Protein AF-A0A8I2FVB1-F1 (afdb_monomer)

pLDDT: mean 82.22, std 12.01, range [50.62, 97.25]

Sequence (62 aa):
STGSYLAVKYLGDIHIYEAAGLIDTEDGGLAILGTTYVTGLLGRICLFKLSKAELEAFVGLQ

Structure (mmCIF, N/CA/C/O backbone):
data_AF-A0A8I2FVB1-F1
#
_entry.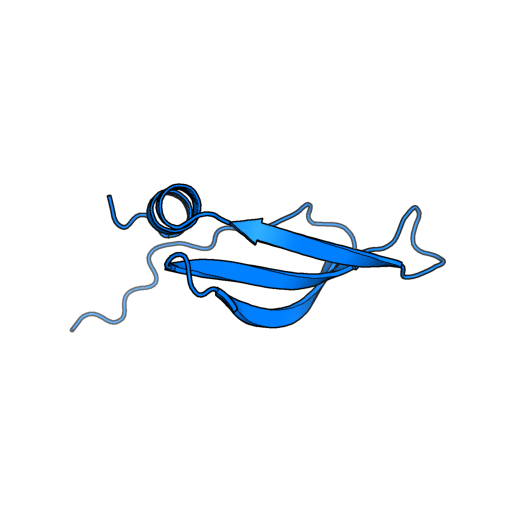id   AF-A0A8I2FVB1-F1
#
loop_
_atom_site.group_PDB
_atom_site.id
_atom_site.type_symbol
_atom_site.label_atom_id
_atom_site.label_alt_id
_atom_site.label_comp_id
_atom_site.label_asym_id
_atom_site.label_entity_id
_atom_site.label_seq_id
_atom_site.pdbx_PDB_ins_code
_atom_site.Cartn_x
_atom_site.Cartn_y
_atom_site.Cartn_z
_atom_site.occupancy
_atom_site.B_iso_or_equiv
_atom_site.auth_seq_id
_atom_site.auth_comp_id
_atom_site.auth_asym_id
_atom_site.auth_atom_id
_atom_site.pdbx_PDB_model_num
ATOM 1 N N . SER A 1 1 ? -29.023 2.833 -2.407 1.00 50.62 1 SER A N 1
ATOM 2 C CA . SER A 1 1 ? -28.469 2.146 -3.589 1.00 50.62 1 SER A CA 1
ATOM 3 C C . SER A 1 1 ? -28.283 3.150 -4.718 1.00 50.62 1 SER A C 1
ATOM 5 O O . SER A 1 1 ? -29.211 3.395 -5.471 1.00 50.62 1 SER A O 1
ATOM 7 N N . THR A 1 2 ? -27.107 3.770 -4.832 1.00 67.31 2 THR A N 1
ATOM 8 C CA . THR A 1 2 ? -26.763 4.569 -6.028 1.00 67.31 2 THR A CA 1
ATOM 9 C C . THR A 1 2 ? -25.512 4.067 -6.740 1.00 67.31 2 THR A C 1
ATOM 11 O O . THR A 1 2 ? -25.293 4.461 -7.878 1.00 67.31 2 THR A O 1
ATOM 14 N N . GLY A 1 3 ? -24.719 3.172 -6.128 1.00 75.12 3 GLY A N 1
ATOM 15 C CA . GLY A 1 3 ? -23.535 2.571 -6.765 1.00 75.12 3 GLY A CA 1
ATOM 16 C C . GLY A 1 3 ? -22.542 3.599 -7.317 1.00 75.12 3 GLY A C 1
ATOM 17 O O . GLY A 1 3 ? -21.723 3.266 -8.167 1.00 75.12 3 GL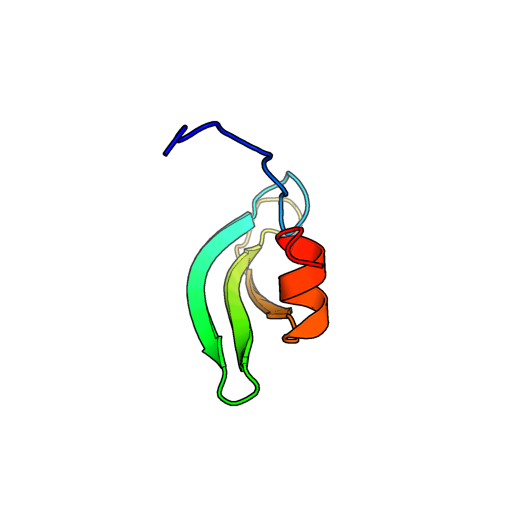Y A O 1
ATOM 18 N N . SER A 1 4 ? -22.657 4.859 -6.891 1.00 77.94 4 SER A N 1
ATOM 19 C CA . SER A 1 4 ? -21.920 5.966 -7.470 1.00 77.94 4 SER A CA 1
ATOM 20 C C . SER A 1 4 ? -20.476 5.875 -7.016 1.00 77.94 4 SER A C 1
ATOM 22 O O . SER A 1 4 ? -20.196 5.780 -5.823 1.00 77.94 4 SER A O 1
ATOM 24 N N . TYR A 1 5 ? -19.567 5.906 -7.983 1.00 74.00 5 TYR A N 1
ATOM 25 C CA . TYR A 1 5 ? -18.148 6.064 -7.724 1.00 74.00 5 TYR A CA 1
ATOM 26 C C . TYR A 1 5 ? -17.921 7.338 -6.898 1.00 74.00 5 TYR A C 1
ATOM 28 O O . TYR A 1 5 ? -18.311 8.423 -7.325 1.00 74.00 5 TYR A O 1
ATOM 36 N N . LEU A 1 6 ? -17.330 7.195 -5.710 1.00 76.25 6 LEU A N 1
ATOM 37 C CA . LEU A 1 6 ? -17.080 8.318 -4.804 1.00 76.25 6 LEU A CA 1
ATOM 38 C C . LEU A 1 6 ? -15.704 8.934 -5.065 1.00 76.25 6 LEU A C 1
ATOM 40 O O . LEU A 1 6 ? -15.597 10.134 -5.301 1.00 76.25 6 LEU A O 1
ATOM 44 N N . ALA A 1 7 ? -14.655 8.111 -5.033 1.00 70.62 7 ALA A N 1
ATOM 45 C CA . ALA A 1 7 ? -13.274 8.525 -5.251 1.00 70.62 7 ALA A CA 1
ATOM 46 C C . ALA A 1 7 ? -12.359 7.310 -5.477 1.00 70.62 7 ALA A C 1
ATOM 48 O O . ALA A 1 7 ? -12.705 6.183 -5.120 1.00 70.62 7 ALA A O 1
ATOM 49 N N . VAL A 1 8 ? -11.153 7.561 -5.994 1.00 73.75 8 VAL A N 1
ATOM 50 C CA . VAL A 1 8 ? -9.999 6.654 -5.909 1.00 73.75 8 VAL A CA 1
ATOM 51 C C . VAL A 1 8 ? -8.908 7.363 -5.127 1.00 73.75 8 VAL A C 1
ATOM 53 O O . VAL A 1 8 ? -8.576 8.512 -5.417 1.00 73.75 8 VAL A O 1
ATOM 56 N N . LYS A 1 9 ? -8.341 6.663 -4.146 1.00 73.06 9 LYS A N 1
ATOM 57 C CA . LYS A 1 9 ? -7.111 7.064 -3.469 1.00 73.06 9 LYS A CA 1
ATOM 58 C C . LYS A 1 9 ? -6.055 6.003 -3.730 1.00 73.06 9 LYS A C 1
ATOM 60 O O . LYS A 1 9 ? -6.326 4.813 -3.593 1.00 73.06 9 LYS A O 1
ATOM 65 N N . TYR A 1 10 ? -4.868 6.448 -4.112 1.00 74.81 10 TYR A N 1
ATOM 66 C CA . TYR A 1 10 ? -3.727 5.572 -4.331 1.00 74.81 10 TYR A CA 1
ATOM 67 C C . TYR A 1 10 ? -2.926 5.469 -3.039 1.00 74.81 10 TYR A C 1
ATOM 69 O O . TYR A 1 10 ? -2.665 6.475 -2.379 1.00 74.81 10 TYR A O 1
ATOM 77 N N . LEU A 1 11 ? -2.567 4.244 -2.672 1.00 74.69 11 LEU A N 1
ATOM 78 C CA . LEU A 1 11 ? -1.617 3.990 -1.603 1.00 74.69 11 LEU A CA 1
ATOM 79 C C . LEU A 1 11 ? -0.240 3.785 -2.242 1.00 74.69 11 LEU A C 1
ATOM 81 O O . LEU A 1 11 ? -0.029 2.786 -2.926 1.00 74.69 11 LEU A O 1
ATOM 85 N N . GLY A 1 12 ? 0.666 4.742 -2.038 1.00 68.69 12 GLY A N 1
ATOM 86 C CA . GLY A 1 12 ? 1.971 4.790 -2.708 1.00 68.69 12 GLY A CA 1
ATOM 87 C C . GLY A 1 12 ? 2.019 5.779 -3.881 1.00 68.69 12 GLY A C 1
ATOM 88 O O . GLY A 1 12 ? 1.027 6.434 -4.196 1.00 68.69 12 GLY A O 1
ATOM 89 N N . ASP A 1 13 ? 3.199 5.911 -4.493 1.00 62.56 13 ASP A N 1
ATOM 90 C CA . ASP A 1 13 ? 3.431 6.774 -5.660 1.00 62.56 13 ASP A CA 1
ATOM 91 C C . ASP A 1 13 ? 3.176 6.017 -6.979 1.00 62.56 13 ASP A C 1
ATOM 93 O O . ASP A 1 13 ? 3.302 4.796 -7.051 1.00 62.56 13 ASP A O 1
ATOM 97 N N . ILE A 1 14 ? 2.832 6.756 -8.034 1.00 56.97 14 ILE A N 1
ATOM 98 C CA . ILE A 1 14 ? 2.415 6.276 -9.368 1.00 56.97 14 ILE A CA 1
ATOM 99 C C . ILE A 1 14 ? 3.476 5.462 -10.130 1.00 56.97 14 ILE A C 1
ATOM 101 O O . ILE A 1 14 ? 3.182 4.917 -11.194 1.00 56.97 14 ILE A O 1
ATOM 105 N N . HIS A 1 15 ? 4.699 5.354 -9.610 1.00 58.69 15 HIS A N 1
ATOM 106 C CA . HIS A 1 15 ? 5.762 4.576 -10.233 1.00 58.69 15 HIS A CA 1
ATOM 107 C C . HIS A 1 15 ? 5.973 3.231 -9.535 1.00 58.69 15 HIS A C 1
ATOM 109 O O . HIS A 1 15 ? 6.570 3.134 -8.466 1.00 58.69 15 HIS A O 1
ATOM 115 N N . ILE A 1 16 ? 5.519 2.195 -1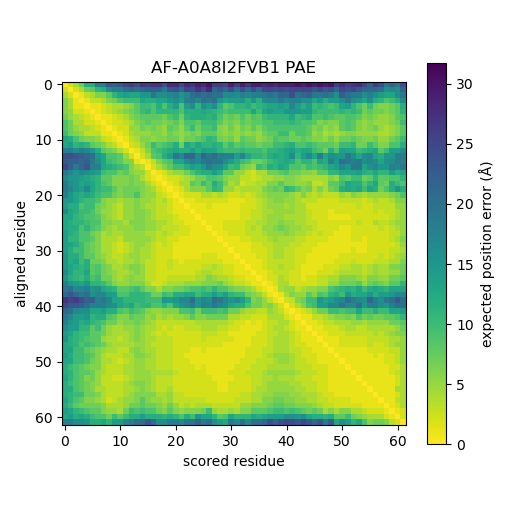0.248 1.00 66.88 16 ILE A N 1
ATOM 116 C CA . ILE A 1 16 ? 5.828 0.771 -10.087 1.00 66.88 16 ILE A CA 1
ATOM 117 C C . ILE A 1 16 ? 5.610 0.272 -8.650 1.00 66.88 16 ILE A C 1
ATOM 119 O O . ILE A 1 16 ? 6.532 -0.099 -7.921 1.00 66.88 16 ILE A O 1
ATOM 123 N N . TYR A 1 17 ? 4.344 0.278 -8.249 1.00 71.25 17 TYR A N 1
ATOM 124 C CA . TYR A 1 17 ? 3.860 -0.468 -7.100 1.00 71.25 17 TYR A CA 1
ATOM 125 C C . TYR A 1 17 ? 2.815 -1.477 -7.572 1.00 71.25 17 TYR A C 1
ATOM 127 O O . TYR A 1 17 ? 1.859 -1.115 -8.258 1.00 71.25 17 TYR A O 1
ATOM 135 N N . GLU A 1 18 ? 2.995 -2.736 -7.188 1.00 78.25 18 GLU A N 1
ATOM 136 C CA . GLU A 1 18 ? 2.043 -3.810 -7.458 1.00 78.25 18 GLU A CA 1
ATOM 137 C C . GLU A 1 18 ? 1.563 -4.397 -6.131 1.00 78.25 18 GLU A C 1
ATOM 139 O O . GLU A 1 18 ? 2.357 -4.956 -5.371 1.00 78.25 18 GLU A O 1
ATOM 144 N N . ALA A 1 19 ? 0.265 -4.277 -5.839 1.00 78.19 19 ALA A N 1
ATOM 145 C CA . ALA A 1 19 ? -0.335 -4.915 -4.671 1.00 78.19 19 ALA A CA 1
ATOM 146 C C . ALA A 1 19 ? -0.479 -6.426 -4.917 1.00 78.19 19 ALA A C 1
ATOM 148 O O . ALA A 1 19 ? -1.126 -6.846 -5.874 1.00 78.19 19 ALA A O 1
ATOM 149 N N . ALA A 1 20 ? 0.103 -7.237 -4.034 1.00 79.00 20 ALA A N 1
ATOM 150 C CA . ALA A 1 20 ? 0.080 -8.697 -4.098 1.00 79.00 20 ALA A CA 1
ATOM 151 C C . ALA A 1 20 ? -0.976 -9.314 -3.166 1.00 79.00 20 ALA A C 1
ATOM 153 O O . ALA A 1 20 ? -1.498 -10.389 -3.453 1.00 79.00 20 ALA A O 1
ATOM 154 N N . GLY A 1 21 ? -1.301 -8.651 -2.051 1.00 86.75 21 GLY A N 1
ATOM 155 C CA . GLY A 1 21 ? -2.286 -9.154 -1.096 1.00 86.75 21 GLY A CA 1
ATOM 156 C C . GLY A 1 21 ? -2.733 -8.105 -0.087 1.00 86.75 21 GLY A C 1
ATOM 157 O O . GLY A 1 21 ? -1.981 -7.194 0.254 1.00 86.75 21 GLY A O 1
ATOM 158 N N . LEU A 1 22 ? -3.970 -8.249 0.380 1.00 92.38 22 LEU A N 1
ATOM 159 C CA . LEU A 1 22 ? -4.577 -7.438 1.428 1.00 92.38 22 LEU A CA 1
ATOM 160 C C . LEU A 1 22 ? -5.070 -8.381 2.527 1.00 92.38 22 LEU A C 1
ATOM 162 O O . LEU A 1 22 ? -5.692 -9.398 2.219 1.00 92.38 22 LEU A O 1
ATOM 166 N N . ILE A 1 23 ? -4.785 -8.059 3.786 1.00 96.44 23 ILE A N 1
ATOM 167 C CA . ILE A 1 23 ? -5.229 -8.846 4.937 1.00 96.44 23 ILE A CA 1
ATOM 168 C C . ILE A 1 23 ? -5.650 -7.932 6.088 1.00 96.44 23 ILE A C 1
ATOM 170 O O . ILE A 1 23 ? -4.917 -7.011 6.463 1.00 96.44 23 ILE A O 1
ATOM 174 N N . ASP A 1 24 ? -6.826 -8.205 6.648 1.00 96.38 24 ASP A N 1
ATOM 175 C CA . ASP A 1 24 ? -7.280 -7.574 7.883 1.00 96.38 24 ASP A CA 1
ATOM 176 C C . ASP A 1 24 ? -6.397 -8.038 9.038 1.00 96.38 24 ASP A C 1
ATOM 178 O O . ASP A 1 24 ? -6.054 -9.215 9.166 1.00 96.38 24 ASP A O 1
ATOM 182 N N . THR A 1 25 ? -6.013 -7.109 9.894 1.00 96.62 25 THR A N 1
ATOM 183 C CA . THR A 1 25 ? -5.194 -7.411 11.066 1.00 96.62 25 THR A CA 1
ATOM 184 C C . THR A 1 25 ? -6.064 -7.501 12.313 1.00 96.62 25 THR A C 1
ATOM 186 O O . THR A 1 25 ? -7.123 -6.884 12.387 1.00 96.62 25 THR A O 1
ATOM 189 N N . GLU A 1 26 ? -5.618 -8.248 13.326 1.00 97.25 26 GLU A N 1
ATOM 190 C CA . GLU A 1 26 ? -6.393 -8.472 14.563 1.00 97.25 26 GLU A CA 1
ATOM 191 C C . GLU A 1 26 ? -6.753 -7.170 15.305 1.00 97.25 26 GLU A C 1
ATOM 193 O O . GLU A 1 26 ? -7.765 -7.106 15.998 1.00 97.25 26 GLU A O 1
ATOM 198 N N . ASP A 1 27 ? -5.957 -6.110 15.118 1.00 95.88 27 ASP A N 1
ATOM 199 C CA . ASP A 1 27 ? -6.204 -4.759 15.642 1.00 95.88 27 ASP A CA 1
ATOM 200 C C . ASP A 1 27 ? -7.245 -3.946 14.835 1.00 95.88 27 ASP A C 1
ATOM 202 O O . ASP A 1 27 ? -7.466 -2.765 15.112 1.00 95.88 27 ASP A O 1
ATOM 206 N N . GLY A 1 28 ? -7.887 -4.553 13.833 1.00 94.81 28 GLY A N 1
ATOM 207 C CA . GLY A 1 28 ? -8.917 -3.928 13.001 1.00 94.81 28 GLY A CA 1
ATOM 208 C C . GLY A 1 28 ? -8.387 -2.960 11.940 1.00 94.81 28 GLY A C 1
ATOM 209 O O . GLY A 1 28 ? -9.158 -2.161 11.412 1.00 94.81 28 GLY A O 1
ATOM 210 N N . GLY A 1 29 ? -7.084 -2.979 11.657 1.00 95.69 29 GLY A N 1
ATOM 211 C CA . GLY A 1 29 ? -6.497 -2.276 10.518 1.00 95.69 29 GLY A CA 1
ATOM 212 C C . GLY A 1 29 ? -6.323 -3.166 9.283 1.00 95.69 29 GLY A C 1
ATOM 213 O O . GLY A 1 29 ? -6.908 -4.240 9.178 1.00 95.69 29 GLY A O 1
ATOM 214 N N . LEU A 1 30 ? -5.467 -2.724 8.359 1.00 95.12 30 LEU A N 1
ATOM 215 C CA . LEU A 1 30 ? -5.222 -3.399 7.083 1.00 95.12 30 LEU A CA 1
ATOM 216 C C . LEU A 1 30 ? -3.722 -3.499 6.807 1.00 95.12 30 LEU A C 1
ATOM 218 O O . LEU A 1 30 ? -3.013 -2.492 6.854 1.00 95.12 30 LEU A O 1
ATOM 222 N N . ALA A 1 31 ? -3.236 -4.698 6.504 1.00 94.94 31 ALA A N 1
ATOM 223 C CA . ALA A 1 31 ? -1.891 -4.914 5.989 1.00 94.94 31 ALA A CA 1
ATOM 224 C C . ALA A 1 31 ? -1.944 -5.199 4.485 1.00 94.94 31 ALA A C 1
ATOM 226 O O . ALA A 1 31 ? -2.804 -5.936 4.002 1.00 94.94 31 ALA A O 1
ATOM 227 N N . ILE A 1 32 ? -1.022 -4.595 3.740 1.00 92.19 32 ILE A N 1
ATOM 228 C CA . ILE A 1 32 ? -0.979 -4.652 2.283 1.00 92.19 32 ILE A CA 1
ATOM 229 C C . ILE A 1 32 ? 0.431 -5.052 1.871 1.00 92.19 32 ILE A C 1
ATOM 231 O O . ILE A 1 32 ? 1.391 -4.313 2.095 1.00 92.19 32 ILE A O 1
ATOM 235 N N . LEU A 1 33 ? 0.541 -6.238 1.282 1.00 92.69 33 LEU A N 1
ATOM 236 C CA . LEU A 1 33 ? 1.771 -6.752 0.701 1.00 92.69 33 LEU A CA 1
ATOM 237 C C . LEU A 1 33 ? 1.858 -6.296 -0.751 1.00 92.69 33 LEU A C 1
ATOM 239 O O . LEU A 1 33 ? 0.881 -6.403 -1.494 1.00 92.69 33 LEU A O 1
ATOM 243 N N . GLY A 1 34 ? 3.038 -5.871 -1.181 1.00 89.69 34 GLY A N 1
ATOM 244 C CA . GLY A 1 34 ? 3.270 -5.564 -2.581 1.00 89.69 34 GLY A CA 1
ATOM 245 C C . GLY A 1 34 ? 4.728 -5.639 -2.990 1.00 89.69 34 GLY A C 1
ATOM 246 O O . GLY A 1 34 ? 5.617 -5.946 -2.191 1.00 89.69 34 GLY A O 1
ATOM 247 N N . THR A 1 35 ? 4.963 -5.310 -4.250 1.00 88.19 35 THR A N 1
ATOM 248 C CA . THR A 1 35 ? 6.294 -5.170 -4.836 1.00 88.19 35 THR A CA 1
ATOM 249 C C . THR A 1 35 ? 6.507 -3.713 -5.219 1.00 88.19 35 THR A C 1
ATOM 251 O O . THR A 1 35 ? 5.656 -3.105 -5.862 1.00 88.19 35 THR A O 1
ATOM 254 N N . THR A 1 36 ? 7.644 -3.15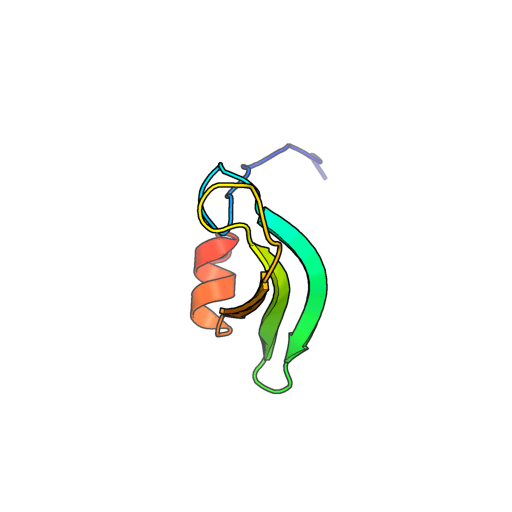0 -4.824 1.00 86.56 36 THR A N 1
ATOM 255 C CA . THR A 1 36 ? 8.095 -1.813 -5.225 1.00 86.56 36 THR A CA 1
ATOM 256 C C . THR A 1 36 ? 9.377 -1.915 -6.040 1.00 86.56 36 THR A C 1
ATOM 258 O O . THR A 1 36 ? 10.137 -2.872 -5.885 1.00 86.56 36 THR A O 1
ATOM 261 N N . TYR A 1 37 ? 9.652 -0.933 -6.893 1.00 82.69 37 TYR A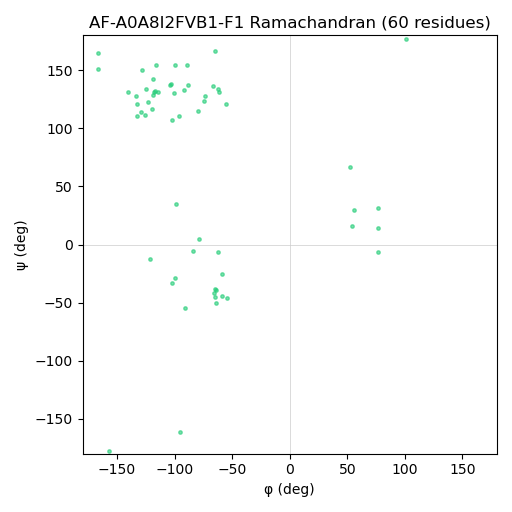 N 1
ATOM 262 C CA . TYR A 1 37 ? 10.833 -0.942 -7.748 1.00 82.69 37 TYR A CA 1
ATOM 263 C C . TYR A 1 37 ? 11.627 0.339 -7.536 1.00 82.69 37 TYR A C 1
ATOM 265 O O . TYR A 1 37 ? 11.230 1.428 -7.944 1.00 82.69 37 TYR A O 1
ATOM 273 N N . VAL A 1 38 ? 12.807 0.199 -6.941 1.00 73.50 38 VAL A N 1
ATOM 274 C CA . VAL A 1 38 ? 13.769 1.299 -6.858 1.00 73.50 38 VAL A CA 1
ATOM 275 C C . VAL A 1 38 ? 14.469 1.373 -8.214 1.00 73.50 38 VAL A C 1
ATOM 277 O O . VAL A 1 38 ? 15.116 0.411 -8.624 1.00 73.50 38 VAL A O 1
ATOM 280 N N . THR A 1 39 ? 14.258 2.474 -8.942 1.00 73.56 39 THR A N 1
ATOM 281 C CA . THR A 1 39 ? 14.804 2.722 -10.294 1.00 73.56 39 THR A CA 1
ATOM 282 C C . THR A 1 39 ? 14.473 1.641 -11.341 1.00 73.56 39 THR A C 1
ATOM 284 O O . THR A 1 39 ? 15.249 1.411 -12.264 1.00 73.56 39 THR A O 1
ATOM 287 N N . GLY A 1 40 ? 13.332 0.957 -11.200 1.00 65.69 40 GLY A N 1
ATOM 288 C CA . GLY A 1 40 ? 12.715 0.136 -12.253 1.00 65.69 40 GLY A CA 1
ATOM 289 C C . GLY A 1 40 ? 13.313 -1.245 -12.546 1.00 65.69 40 GLY A C 1
ATOM 290 O O . GLY A 1 40 ? 12.712 -1.985 -13.317 1.00 65.69 40 GLY A O 1
ATOM 291 N N . LEU A 1 41 ? 14.449 -1.629 -11.954 1.00 68.62 41 LEU A N 1
ATOM 292 C CA . LEU A 1 41 ? 15.162 -2.849 -12.374 1.00 68.62 41 LEU A CA 1
ATOM 293 C C . LEU A 1 41 ? 14.970 -4.067 -11.469 1.00 68.62 41 LEU A C 1
ATOM 295 O O . LEU A 1 41 ? 14.985 -5.189 -11.963 1.00 68.62 41 LEU A O 1
ATOM 299 N N . LEU A 1 42 ? 14.806 -3.875 -10.159 1.00 77.81 42 LEU A N 1
ATOM 300 C CA . LEU A 1 42 ? 14.705 -4.981 -9.206 1.00 77.81 42 LEU A CA 1
ATOM 301 C C . LEU A 1 42 ? 13.530 -4.753 -8.260 1.00 77.81 42 LEU A C 1
ATOM 303 O O . LEU A 1 42 ? 13.573 -3.858 -7.412 1.00 77.81 42 LEU A O 1
ATOM 307 N N . GLY A 1 43 ? 12.499 -5.586 -8.415 1.00 85.06 43 GLY A N 1
ATOM 308 C CA . GLY A 1 43 ? 11.358 -5.621 -7.510 1.00 85.06 43 GLY A CA 1
ATOM 309 C C . GLY A 1 43 ? 11.801 -6.002 -6.098 1.00 85.06 43 GLY A C 1
ATOM 310 O O . GLY A 1 43 ? 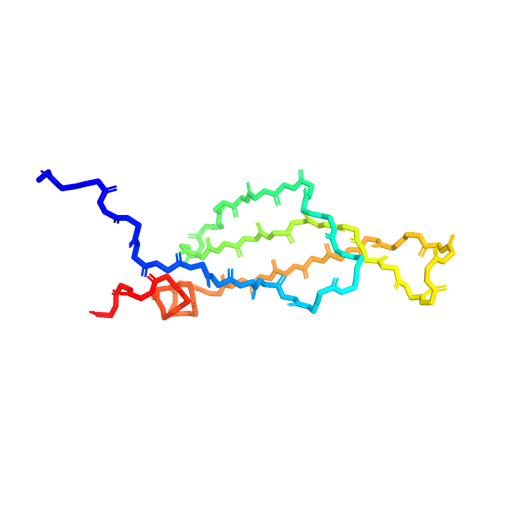12.540 -6.968 -5.899 1.00 85.06 43 GLY A O 1
ATOM 311 N N . ARG A 1 44 ? 11.363 -5.231 -5.107 1.00 87.25 44 ARG A N 1
ATOM 312 C CA . ARG A 1 44 ? 11.553 -5.498 -3.681 1.00 87.25 44 ARG A CA 1
ATOM 313 C C . ARG A 1 44 ? 10.202 -5.651 -3.010 1.00 87.25 44 ARG A C 1
ATOM 315 O O . ARG A 1 44 ? 9.271 -4.913 -3.317 1.00 87.25 44 ARG A O 1
ATOM 322 N N . ILE A 1 45 ? 10.121 -6.578 -2.061 1.00 90.12 45 ILE A N 1
ATOM 323 C CA . ILE A 1 45 ? 8.940 -6.721 -1.210 1.00 90.12 45 ILE A CA 1
ATOM 324 C C . ILE A 1 45 ? 8.767 -5.436 -0.397 1.00 90.12 45 ILE A C 1
ATOM 326 O O . ILE A 1 45 ? 9.726 -4.927 0.186 1.00 90.12 45 ILE A O 1
ATOM 330 N N . CYS A 1 46 ? 7.540 -4.935 -0.347 1.00 86.88 46 CYS A N 1
ATOM 331 C CA . CYS A 1 46 ? 7.121 -3.870 0.550 1.00 86.88 46 CYS A CA 1
ATOM 332 C C . CYS A 1 46 ? 5.858 -4.294 1.305 1.00 86.88 46 CYS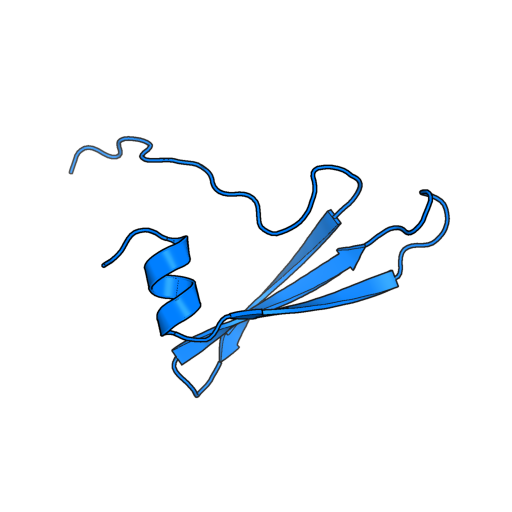 A C 1
ATOM 334 O O . CYS A 1 46 ? 5.057 -5.095 0.819 1.00 86.88 46 CYS A O 1
ATOM 336 N N . LEU A 1 47 ? 5.714 -3.773 2.520 1.00 90.88 47 LEU A N 1
ATOM 337 C CA . LEU A 1 47 ? 4.574 -4.021 3.388 1.00 90.88 47 LEU A CA 1
ATOM 338 C C . LEU A 1 47 ? 4.105 -2.680 3.938 1.00 90.88 47 LEU A C 1
ATOM 340 O O . LEU A 1 47 ? 4.867 -1.982 4.606 1.00 90.88 47 LEU A O 1
ATOM 344 N N . PHE A 1 48 ? 2.850 -2.343 3.671 1.00 90.56 48 PHE A N 1
ATOM 345 C CA . PHE A 1 48 ? 2.176 -1.217 4.299 1.00 90.56 48 PHE A CA 1
ATOM 346 C C . PHE A 1 48 ? 1.236 -1.746 5.371 1.00 90.56 48 PHE A C 1
ATOM 348 O O . PHE A 1 48 ? 0.532 -2.731 5.156 1.00 90.56 48 PHE A O 1
ATOM 355 N N . LYS A 1 49 ? 1.205 -1.082 6.522 1.00 93.94 49 LYS A N 1
ATOM 356 C CA . LYS A 1 49 ? 0.228 -1.343 7.575 1.00 93.94 49 LYS A CA 1
ATOM 357 C C . LYS A 1 49 ? -0.503 -0.045 7.860 1.00 93.94 49 LYS A C 1
ATOM 359 O O . LYS A 1 49 ? 0.128 0.948 8.198 1.00 93.94 49 LYS A O 1
ATOM 364 N N . LEU A 1 50 ? -1.820 -0.084 7.728 1.00 94.44 50 LEU A N 1
ATOM 365 C CA . LEU A 1 50 ? -2.720 0.962 8.187 1.00 94.44 50 LEU A CA 1
ATOM 366 C C . LEU A 1 50 ? -3.328 0.507 9.510 1.00 94.44 50 LEU A C 1
ATOM 368 O O . LEU A 1 50 ? -3.822 -0.622 9.623 1.00 94.44 50 LEU A O 1
ATOM 372 N N . SER A 1 51 ? -3.291 1.363 10.521 1.00 96.44 51 SER A N 1
ATOM 373 C CA . SER A 1 51 ? -4.157 1.221 11.690 1.00 96.44 51 SER A CA 1
ATOM 374 C C . SER A 1 51 ? -5.624 1.394 11.287 1.00 96.44 51 SER A C 1
ATOM 376 O O . SER A 1 51 ? -5.935 1.891 10.202 1.00 96.44 51 SER A O 1
ATOM 378 N N . LYS A 1 52 ? -6.546 1.015 12.174 1.00 95.44 52 LYS A N 1
ATOM 379 C CA . LYS A 1 52 ? -7.981 1.227 11.957 1.00 95.44 52 LYS A CA 1
ATOM 380 C C . LYS A 1 52 ? -8.317 2.696 11.660 1.00 95.44 52 LYS A C 1
ATOM 382 O O . LYS A 1 52 ? -9.016 2.979 10.695 1.00 95.44 52 LYS A O 1
ATOM 387 N N . ALA A 1 53 ? -7.763 3.624 12.442 1.00 95.06 53 ALA A N 1
ATOM 388 C CA . ALA A 1 53 ? -8.018 5.055 12.280 1.00 95.06 53 ALA A CA 1
ATOM 389 C C . ALA A 1 53 ? -7.468 5.602 10.950 1.00 95.06 53 ALA A C 1
ATOM 391 O O . ALA A 1 53 ? -8.141 6.372 10.266 1.00 95.06 53 ALA A O 1
ATOM 392 N N . GLU 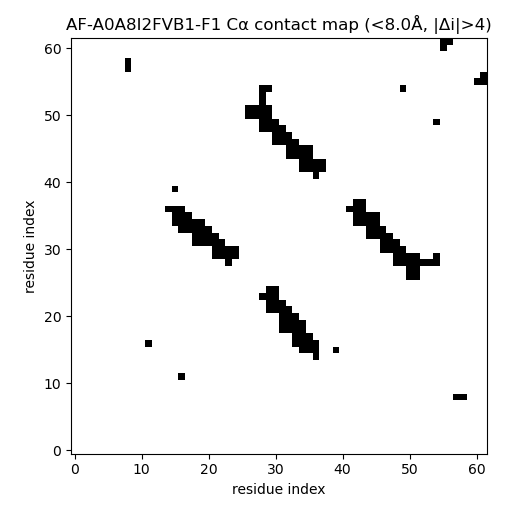A 1 54 ? -6.260 5.183 10.555 1.00 93.38 54 GLU A N 1
ATOM 393 C CA . GLU A 1 54 ? -5.689 5.555 9.255 1.00 93.38 54 GLU A CA 1
ATOM 394 C C . GLU A 1 54 ? -6.506 4.973 8.104 1.00 93.38 54 GLU A C 1
ATOM 396 O O . GLU A 1 54 ? -6.719 5.663 7.111 1.00 93.38 54 GLU A O 1
ATOM 401 N N . LEU A 1 55 ? -7.002 3.740 8.243 1.00 91.62 55 LEU A N 1
ATOM 402 C CA . LEU A 1 55 ? -7.859 3.103 7.252 1.00 91.62 55 LEU A CA 1
ATOM 403 C C . LEU A 1 55 ? -9.184 3.855 7.094 1.00 91.62 55 LEU A C 1
ATOM 405 O O . LEU A 1 55 ? -9.536 4.204 5.972 1.00 91.62 55 LEU A O 1
ATOM 409 N N . GLU A 1 56 ? -9.889 4.155 8.187 1.00 92.12 56 GLU A N 1
ATOM 410 C CA . GLU A 1 56 ? -11.159 4.900 8.176 1.00 92.12 56 GLU A CA 1
ATOM 411 C C . GLU A 1 56 ? -10.992 6.287 7.537 1.00 92.12 56 GLU A C 1
ATOM 413 O O . GLU A 1 56 ? -11.765 6.673 6.653 1.00 92.12 56 GLU A O 1
ATOM 418 N N . ALA A 1 57 ? -9.924 7.007 7.897 1.00 90.19 57 ALA A N 1
ATOM 419 C CA . ALA A 1 57 ? -9.572 8.276 7.266 1.00 90.19 57 ALA A CA 1
ATOM 420 C C . ALA A 1 57 ? -9.215 8.104 5.775 1.00 90.19 57 ALA A C 1
ATOM 422 O O . ALA A 1 57 ? -9.598 8.921 4.926 1.00 90.19 57 ALA A O 1
ATOM 423 N N . PHE A 1 58 ? -8.510 7.024 5.427 1.00 86.31 58 PHE A N 1
ATOM 424 C CA . PHE A 1 58 ? -8.138 6.713 4.052 1.00 86.31 58 PHE A CA 1
ATOM 425 C C . PHE A 1 58 ? -9.374 6.431 3.195 1.00 86.31 58 PHE A C 1
ATOM 427 O O . PHE A 1 58 ? -9.505 7.023 2.130 1.00 86.31 58 PHE A O 1
ATOM 434 N N . VAL A 1 59 ? -10.346 5.645 3.654 1.00 85.56 59 VAL A N 1
ATOM 435 C CA . VAL A 1 59 ? -11.562 5.355 2.869 1.00 85.56 59 VAL A CA 1
ATOM 436 C C . VAL A 1 59 ? -12.655 6.425 2.984 1.00 85.56 59 VAL A C 1
ATOM 438 O O . VAL A 1 59 ? -13.635 6.374 2.247 1.00 85.56 59 VAL A O 1
ATOM 441 N N . GLY A 1 60 ? -12.470 7.433 3.842 1.00 81.31 60 GLY A N 1
ATOM 442 C CA . GLY A 1 60 ? -13.423 8.535 4.010 1.00 81.31 60 GLY A CA 1
ATOM 443 C C . GLY A 1 60 ? -14.664 8.151 4.819 1.00 81.31 60 GLY A C 1
ATOM 444 O O . GLY A 1 60 ? -15.737 8.682 4.557 1.00 81.31 60 GLY A O 1
ATOM 445 N N . 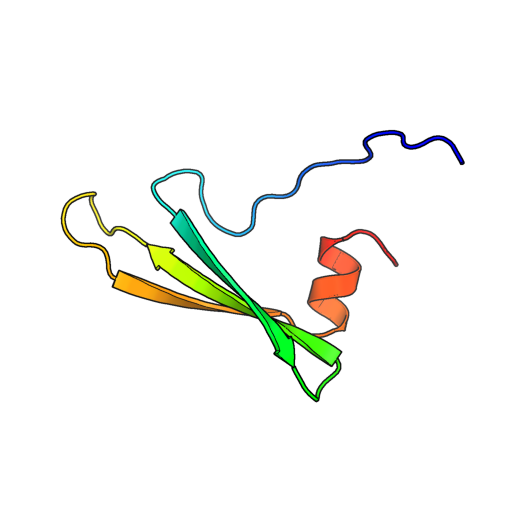LEU A 1 61 ? -14.517 7.230 5.776 1.00 71.62 61 LEU A N 1
ATOM 446 C CA . LEU A 1 61 ? -15.580 6.754 6.672 1.00 71.62 61 LEU A CA 1
ATOM 447 C C . LEU A 1 61 ? -15.547 7.445 8.052 1.00 71.62 61 LEU A C 1
ATOM 449 O O . LEU A 1 61 ? -15.824 6.794 9.056 1.00 71.62 61 LEU A O 1
ATOM 453 N N . GLN A 1 62 ? -15.174 8.730 8.114 1.00 57.19 62 GLN A N 1
ATOM 454 C CA . GLN A 1 62 ? -15.163 9.492 9.375 1.00 57.19 62 GLN A CA 1
ATOM 455 C C . GLN A 1 62 ? -16.565 9.720 9.944 1.00 57.19 62 GLN A C 1
ATOM 457 O O . GLN A 1 62 ? -17.478 10.036 9.147 1.00 57.19 62 GLN A O 1
#

Radius of gyration: 13.87 Å; Cα contacts (8 Å, |Δi|>4): 85; chains: 1; bounding box: 44×19×28 Å

Foldseek 3Di:
DPPDDDDDDDDDDPADKAWDDWDQDPQRWIKTWIWHDDVPDDTDIDIDTDGNVRVCVRVVVD

Nearest PDB structures (foldseek):
  9ixm-assembly1_B  TM=5.143E-01  e=4.428E-01  Lacticaseibacillus
  4d58-assembly2_B  TM=4.960E-01  e=2.887E+00  Gallus gallus
  1fgk-assembly1_B  TM=5.548E-01  e=4.976E+00  Homo sapiens
  4gt5-assembly1_A  TM=5.341E-01  e=5.287E+00  Homo sapiens
  6mbi-assembly1_A-2  TM=4.224E-01  e=2.718E+00  Homo sapiens

Secondary structure (DSSP, 8-state):
----------SS-SSSEEEEEEEE-TTS-EEEEEEEEETTTEEEEEEEEE-HHHHHHHHT--

Mean predicted aligned error: 7.06 Å

Solvent-accessible surface area (backbone atoms only — not comparable to full-atom values): 4029 Å² total; per-residue (Å²): 141,75,89,67,86,84,82,87,83,79,89,74,67,96,69,58,66,46,81,74,47,76,44,79,39,98,82,62,19,41,36,37,38,27,37,35,37,73,89,76,76,53,78,38,86,44,77,49,75,37,50,38,69,54,43,34,60,69,76,66,67,119